Protein AF-A0A820N6E3-F1 (afdb_monomer_lite)

Radius of gyration: 15.77 Å; chains: 1; bounding box: 43×35×35 Å

Organism: NCBI:txid433720

pLDDT: mean 87.7, std 18.29, range [38.69, 98.38]

InterPro domains:
  IPR009100 Acyl-CoA dehydrogenase/oxidase, N-terminal and middle domain superfamily [SSF56645] (19-75)
  IPR013786 Acyl-CoA dehydrogenase/oxidase, N-terminal [PF02771] (23-75)
  IPR037069 Acyl-CoA dehydrogenase/oxidase, N-terminal domain superfamily [G3DSA:1.10.540.10] (5-75)

Sequence (75 aa):
KISK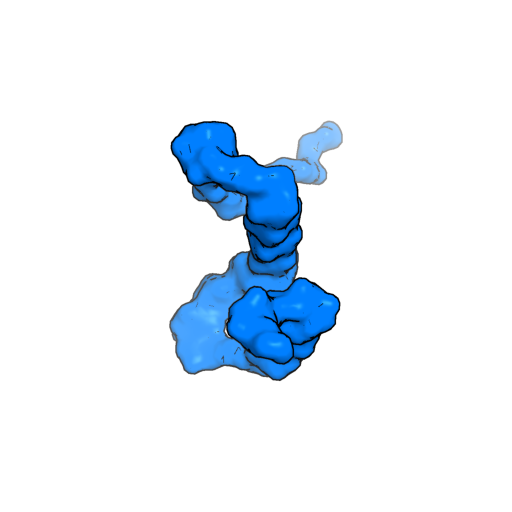RLQSSTQYYAINDDIYGLTDDQKQLRETVFTFAQKELAPYANEIDKTNTFPKLREFWKKLGDLGLLGITAP

Foldseek 3Di:
DDDDPPDDDPPDDDDDVVVVVDDPVRVVVVVVVVVLCVVPPVVCVVPCVVVVHDPCVVVSVVVCVVVVNVQVPPD

Secondary structure (DSSP, 8-state):
------S----PPPP-TTTTT--HHHHHHHHHHHHHHHHHTHHHHHHHHHHT--TTHHHHHHHHHHTTGGGTT--

Structure (mmCIF, N/CA/C/O backbone):
data_AF-A0A820N6E3-F1
#
_entry.id   AF-A0A820N6E3-F1
#
loop_
_atom_site.group_PDB
_atom_site.id
_atom_site.type_symbol
_atom_site.label_atom_id
_atom_site.label_alt_id
_atom_site.label_comp_id
_atom_site.label_asym_id
_atom_site.label_entity_id
_atom_site.label_seq_id
_atom_site.pdbx_PDB_ins_code
_atom_site.Cartn_x
_atom_site.Cartn_y
_atom_site.Cartn_z
_atom_site.occupancy
_atom_site.B_iso_or_equiv
_atom_site.auth_seq_id
_atom_site.auth_comp_id
_atom_site.auth_asym_id
_atom_site.auth_atom_id
_atom_site.pdbx_PDB_model_num
ATOM 1 N N . LYS A 1 1 ? -28.734 19.917 -11.004 1.00 39.94 1 LYS A N 1
ATOM 2 C CA . LYS A 1 1 ? -28.244 18.551 -10.684 1.00 39.94 1 LYS A CA 1
ATOM 3 C C . LYS A 1 1 ? -26.813 18.667 -10.165 1.00 39.94 1 LYS A C 1
ATOM 5 O O . LYS A 1 1 ? -25.864 18.471 -10.906 1.00 39.94 1 LYS A O 1
ATOM 10 N N . ILE A 1 2 ? -26.683 19.113 -8.918 1.00 39.72 2 ILE A N 1
ATOM 11 C CA . ILE A 1 2 ? -25.420 19.429 -8.247 1.00 39.72 2 ILE A CA 1
ATOM 12 C C . ILE A 1 2 ? -25.384 18.494 -7.043 1.00 39.72 2 ILE A C 1
ATOM 14 O O . ILE A 1 2 ? -26.161 18.717 -6.128 1.00 39.72 2 ILE A O 1
ATOM 18 N N . SER A 1 3 ? -24.612 17.406 -7.099 1.00 41.97 3 SER A N 1
ATOM 19 C CA . SER A 1 3 ? -24.124 16.651 -5.926 1.00 41.97 3 SER A CA 1
ATOM 20 C C . SER A 1 3 ? -23.464 15.344 -6.384 1.00 41.97 3 SER A C 1
ATOM 22 O O . SER A 1 3 ? -24.123 14.315 -6.478 1.00 41.97 3 SER A O 1
ATOM 24 N N . LYS A 1 4 ? -22.169 15.396 -6.722 1.00 41.66 4 LYS A N 1
ATOM 25 C CA . LYS A 1 4 ? -21.240 14.240 -6.720 1.00 41.66 4 LYS A CA 1
ATOM 26 C C . LYS A 1 4 ? -19.778 14.700 -6.552 1.00 41.66 4 LYS A C 1
ATOM 28 O O . LYS A 1 4 ? -18.873 14.135 -7.148 1.00 41.66 4 LYS A O 1
ATOM 33 N N . ARG A 1 5 ? -19.526 15.755 -5.765 1.00 38.69 5 ARG A N 1
ATOM 34 C CA . ARG A 1 5 ? -18.157 16.262 -5.507 1.00 38.69 5 ARG A CA 1
ATOM 35 C C . ARG A 1 5 ? -17.713 16.127 -4.048 1.00 38.69 5 ARG A C 1
ATOM 37 O O . ARG A 1 5 ? -16.885 16.890 -3.576 1.00 38.69 5 ARG A O 1
ATOM 44 N N . LEU A 1 6 ? -18.262 15.133 -3.355 1.00 45.81 6 LEU A N 1
ATOM 45 C CA . LEU A 1 6 ? -17.867 14.745 -2.003 1.00 45.81 6 LEU A CA 1
ATOM 46 C C . LEU A 1 6 ? -17.398 13.287 -2.020 1.00 45.81 6 LEU A C 1
ATOM 48 O O . LEU A 1 6 ? -18.101 12.399 -1.554 1.00 45.81 6 LEU A O 1
ATOM 52 N N . GLN A 1 7 ? -16.223 13.034 -2.597 1.00 46.44 7 GLN A N 1
ATOM 53 C CA . GLN A 1 7 ? -15.426 11.851 -2.269 1.00 46.44 7 GLN A CA 1
ATOM 54 C C . GLN A 1 7 ? -13.973 12.296 -2.085 1.00 46.44 7 GLN A C 1
ATOM 56 O O . GLN A 1 7 ? -13.226 12.440 -3.043 1.00 46.44 7 GLN A O 1
ATOM 61 N N . SER A 1 8 ? -13.674 12.639 -0.828 1.00 46.81 8 SER A N 1
ATOM 62 C CA . SER A 1 8 ? -12.369 12.636 -0.156 1.00 46.81 8 SER A CA 1
ATOM 63 C C . SER A 1 8 ? -11.130 12.706 -1.065 1.00 46.81 8 SER A C 1
ATOM 65 O O . SER A 1 8 ? -10.566 11.688 -1.457 1.00 46.81 8 SER A O 1
ATOM 67 N N . SER A 1 9 ? -10.668 13.921 -1.366 1.00 45.75 9 SER A N 1
ATOM 68 C CA . SER A 1 9 ? -9.304 14.136 -1.843 1.00 45.75 9 SER A CA 1
ATOM 69 C C . SER A 1 9 ? -8.381 14.192 -0.631 1.00 45.75 9 SER A C 1
ATOM 71 O O . SER A 1 9 ? -8.106 15.271 -0.102 1.00 45.75 9 SER A O 1
ATOM 73 N N . THR A 1 10 ? -7.890 13.050 -0.162 1.00 49.75 10 THR A N 1
ATOM 74 C CA . THR A 1 10 ? -6.616 13.096 0.553 1.00 49.75 10 THR A CA 1
ATOM 75 C C . THR A 1 10 ? -5.608 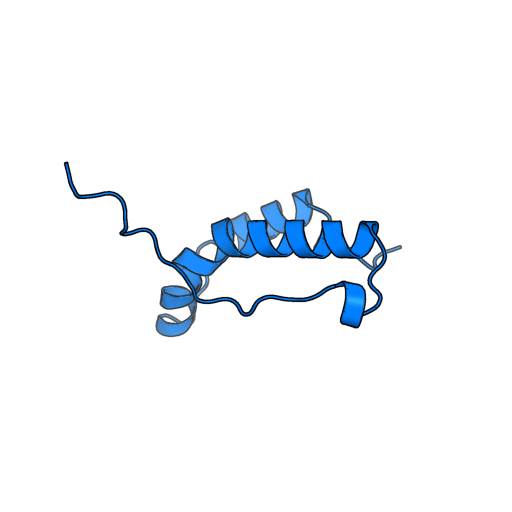13.670 -0.445 1.00 49.75 10 THR A C 1
ATOM 77 O O . THR A 1 10 ? -5.462 13.173 -1.561 1.00 49.75 10 THR A O 1
ATOM 80 N N . GLN A 1 11 ? -5.055 14.833 -0.124 1.00 59.94 11 GLN A N 1
ATOM 81 C CA . GLN A 1 11 ? -4.291 15.649 -1.056 1.00 59.94 11 GLN A CA 1
ATOM 82 C C . GLN A 1 11 ? -2.869 15.087 -1.140 1.00 59.94 11 GLN A C 1
ATOM 84 O O . GLN A 1 11 ? -1.969 15.541 -0.443 1.00 59.94 11 GLN A O 1
ATOM 89 N N . TYR A 1 12 ? -2.675 14.039 -1.938 1.00 73.44 12 TYR A N 1
ATOM 90 C CA . TYR A 1 12 ? -1.335 13.533 -2.223 1.00 73.44 12 TYR A CA 1
ATOM 91 C C . TYR A 1 12 ? -0.610 14.514 -3.134 1.00 73.44 12 TYR A C 1
ATOM 93 O O . TYR A 1 12 ? -1.197 15.064 -4.070 1.00 73.44 12 TYR A O 1
ATOM 101 N N . TYR A 1 13 ? 0.671 14.733 -2.860 1.00 82.75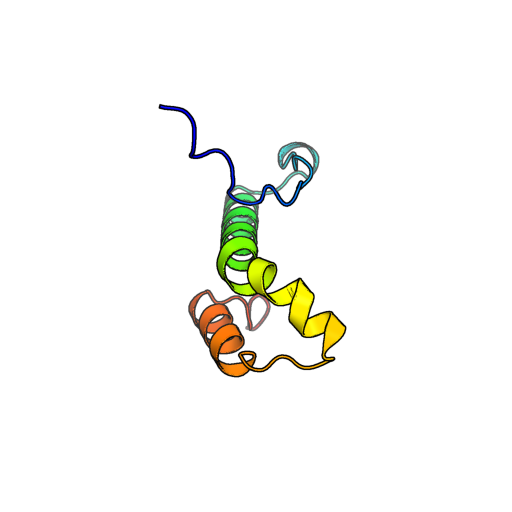 13 TYR A N 1
ATOM 102 C CA . TYR A 1 13 ? 1.522 15.500 -3.755 1.00 82.75 13 TYR A CA 1
ATOM 103 C C . TYR A 1 13 ? 1.699 14.744 -5.069 1.00 82.75 13 TYR A C 1
ATOM 105 O O . TYR A 1 13 ? 1.823 13.519 -5.080 1.00 82.75 13 TYR A O 1
ATOM 113 N N . ALA A 1 14 ? 1.720 15.482 -6.178 1.00 82.31 14 ALA A N 1
ATOM 114 C CA . ALA A 1 14 ? 2.089 14.905 -7.458 1.00 82.31 14 ALA A CA 1
ATOM 115 C C . ALA A 1 14 ? 3.537 14.398 -7.370 1.00 82.31 14 ALA A C 1
ATOM 117 O O . ALA A 1 14 ? 4.450 15.170 -7.076 1.00 82.31 14 ALA A O 1
ATOM 118 N N . ILE A 1 15 ? 3.728 13.099 -7.597 1.00 85.75 15 ILE A N 1
ATOM 119 C CA . ILE A 1 15 ? 5.046 12.465 -7.670 1.00 85.75 15 ILE A CA 1
ATOM 120 C C . ILE A 1 15 ? 5.456 12.446 -9.141 1.00 85.75 15 ILE A C 1
ATOM 122 O O . ILE A 1 15 ? 4.683 12.004 -9.988 1.00 85.75 15 ILE A O 1
ATOM 126 N N . ASN A 1 16 ? 6.652 12.954 -9.437 1.00 88.75 16 ASN A N 1
ATOM 127 C CA . ASN A 1 16 ? 7.239 12.884 -10.770 1.00 88.75 16 ASN A CA 1
ATOM 128 C C . ASN A 1 16 ? 8.310 11.793 -10.803 1.00 88.75 16 ASN A C 1
ATOM 130 O O . ASN A 1 16 ? 9.401 11.962 -10.267 1.00 88.75 16 ASN A O 1
ATOM 134 N N . ASP A 1 17 ? 7.993 10.693 -11.465 1.00 90.25 17 ASP A N 1
ATOM 135 C CA . ASP A 1 17 ? 8.831 9.494 -11.492 1.00 90.25 17 ASP A CA 1
ATOM 136 C C . ASP A 1 17 ? 10.109 9.657 -12.287 1.00 90.25 17 ASP A C 1
ATOM 138 O O . ASP A 1 17 ? 11.101 8.986 -12.008 1.00 90.25 17 ASP A O 1
ATOM 142 N N . ASP A 1 18 ? 10.070 10.542 -13.277 1.00 89.25 18 ASP A N 1
ATOM 143 C CA . ASP A 1 18 ? 11.186 10.791 -14.172 1.00 89.25 18 ASP A CA 1
ATOM 144 C C . ASP A 1 18 ? 12.289 11.558 -13.435 1.00 89.25 18 ASP A C 1
ATOM 146 O O . ASP A 1 18 ? 13.469 11.294 -13.651 1.00 89.25 18 ASP A O 1
ATOM 150 N N . ILE A 1 19 ? 11.922 12.426 -12.480 1.00 93.25 19 ILE A N 1
ATOM 151 C CA . ILE A 1 19 ? 12.885 13.070 -11.567 1.00 93.25 19 ILE A CA 1
ATOM 152 C C . ILE A 1 19 ? 13.600 12.027 -10.699 1.00 93.25 19 ILE A C 1
ATOM 154 O O . ILE A 1 19 ? 14.785 12.180 -10.404 1.00 93.25 19 ILE A O 1
ATOM 158 N N . TYR A 1 20 ? 12.897 10.967 -10.295 1.00 92.56 20 TYR A N 1
ATOM 159 C CA . TYR A 1 20 ? 13.448 9.910 -9.443 1.00 92.56 20 TYR A CA 1
ATOM 160 C C . TYR A 1 20 ? 14.123 8.775 -10.225 1.00 92.56 20 TYR A C 1
ATOM 162 O O . TYR A 1 20 ? 14.665 7.864 -9.604 1.00 92.56 20 TYR A O 1
ATOM 170 N N . GLY A 1 21 ? 14.112 8.822 -11.562 1.00 94.75 21 GLY A N 1
ATOM 171 C CA . GLY A 1 21 ? 14.756 7.819 -12.411 1.00 94.75 21 GLY A CA 1
ATOM 172 C C . GLY A 1 21 ? 14.187 6.409 -12.243 1.00 94.75 21 GLY A C 1
ATOM 173 O O . GLY A 1 21 ? 14.932 5.438 -12.363 1.00 94.75 21 GLY A O 1
ATOM 174 N N . LEU A 1 22 ? 12.893 6.288 -11.924 1.00 95.81 22 LEU A N 1
ATOM 175 C CA . LEU A 1 22 ? 12.257 4.985 -11.730 1.00 95.81 22 LEU A CA 1
ATOM 176 C C . LEU A 1 22 ? 12.142 4.229 -13.058 1.00 95.81 22 LEU A C 1
ATOM 178 O O . LEU A 1 22 ? 11.770 4.811 -14.078 1.00 95.81 22 LEU A O 1
ATOM 182 N N . THR A 1 23 ? 12.403 2.923 -13.031 1.00 97.06 23 THR A N 1
ATOM 183 C CA . THR A 1 23 ? 12.092 2.035 -14.162 1.00 97.06 23 THR A CA 1
ATOM 184 C C . THR A 1 23 ? 10.580 1.858 -14.309 1.00 97.06 23 THR A C 1
ATOM 186 O O . THR A 1 23 ? 9.835 2.084 -13.356 1.00 97.06 23 THR A O 1
ATOM 189 N N . ASP A 1 24 ? 10.105 1.416 -15.473 1.00 96.75 24 ASP A N 1
ATOM 190 C CA . ASP A 1 24 ? 8.665 1.231 -15.713 1.00 96.75 24 ASP A CA 1
ATOM 191 C C . ASP A 1 24 ? 8.019 0.263 -14.705 1.00 96.75 24 ASP A C 1
ATOM 193 O O . ASP A 1 24 ? 6.967 0.571 -14.141 1.00 96.75 24 ASP A O 1
ATOM 197 N N . ASP A 1 25 ? 8.704 -0.833 -14.367 1.00 96.88 25 ASP A N 1
ATOM 198 C CA . ASP A 1 25 ? 8.252 -1.778 -13.339 1.00 96.88 25 ASP A CA 1
ATOM 199 C C . ASP A 1 25 ? 8.126 -1.113 -11.957 1.00 96.88 25 ASP A C 1
ATOM 201 O O . ASP A 1 25 ? 7.173 -1.359 -11.215 1.00 96.88 25 ASP A O 1
ATOM 205 N N . GLN A 1 26 ? 9.059 -0.225 -11.598 1.00 96.06 26 GLN A N 1
ATOM 206 C CA . GLN A 1 26 ? 9.009 0.516 -10.334 1.00 96.06 26 GLN A CA 1
ATOM 207 C C . GLN A 1 26 ? 7.876 1.547 -10.322 1.00 96.06 26 GLN A C 1
ATOM 209 O O . GLN A 1 26 ? 7.239 1.748 -9.283 1.00 96.06 26 GLN A O 1
ATOM 214 N N . LYS A 1 27 ? 7.594 2.185 -11.466 1.00 95.81 27 LYS A N 1
ATOM 215 C CA . LYS A 1 27 ? 6.448 3.092 -11.617 1.00 95.81 27 LYS A CA 1
ATOM 216 C C . LYS A 1 27 ? 5.137 2.332 -11.416 1.00 95.81 27 LYS A C 1
ATOM 218 O O . LYS A 1 27 ? 4.304 2.755 -10.612 1.00 95.81 27 LYS A O 1
ATOM 223 N N . GLN A 1 28 ? 5.005 1.168 -12.051 1.00 95.50 28 GLN A N 1
ATOM 224 C CA . GLN A 1 28 ? 3.837 0.302 -11.909 1.00 95.50 28 GLN A CA 1
ATOM 225 C C . GLN A 1 28 ? 3.673 -0.219 -10.474 1.00 95.50 28 GLN A C 1
ATOM 227 O O . GLN A 1 28 ? 2.562 -0.211 -9.933 1.00 95.50 28 GLN A O 1
ATOM 232 N N . LEU A 1 29 ? 4.768 -0.630 -9.825 1.00 96.31 29 LEU A N 1
ATOM 233 C CA . LEU A 1 29 ? 4.760 -1.035 -8.420 1.00 96.31 29 LEU A CA 1
ATOM 234 C C . LEU A 1 29 ? 4.245 0.101 -7.529 1.00 96.31 29 LEU A C 1
ATOM 236 O O . LEU A 1 29 ? 3.347 -0.114 -6.712 1.00 96.31 29 LEU A O 1
ATOM 240 N N . ARG A 1 30 ? 4.768 1.321 -7.701 1.00 95.69 30 ARG A N 1
ATOM 241 C CA . ARG A 1 30 ? 4.343 2.484 -6.911 1.00 95.69 30 ARG A CA 1
ATOM 242 C C . ARG A 1 30 ? 2.859 2.788 -7.114 1.00 95.69 30 ARG A C 1
ATOM 244 O O . ARG A 1 30 ? 2.155 2.992 -6.127 1.00 95.69 30 ARG A O 1
ATOM 251 N N . GLU A 1 31 ? 2.377 2.806 -8.356 1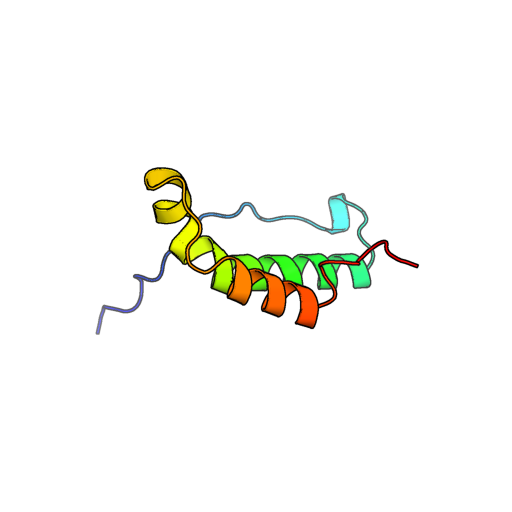.00 95.00 31 GLU A N 1
ATOM 252 C CA . GLU A 1 31 ? 0.962 3.056 -8.667 1.00 95.00 31 GLU A CA 1
ATOM 253 C C . GLU A 1 31 ? 0.043 1.989 -8.052 1.00 95.00 31 GLU A C 1
ATOM 255 O O . GLU A 1 31 ? -0.996 2.314 -7.465 1.00 95.00 31 GLU A O 1
ATOM 260 N N . THR A 1 32 ? 0.459 0.723 -8.116 1.00 96.19 32 THR A N 1
ATOM 261 C CA . THR A 1 32 ? -0.273 -0.409 -7.537 1.00 96.19 32 THR A CA 1
ATOM 262 C C . THR A 1 32 ? -0.377 -0.279 -6.017 1.00 96.19 32 THR A C 1
ATOM 264 O O . THR A 1 32 ? -1.478 -0.336 -5.463 1.00 96.19 32 THR A O 1
ATOM 267 N N . VAL A 1 33 ? 0.751 -0.047 -5.335 1.00 96.62 33 VAL A N 1
ATOM 268 C CA . VAL A 1 33 ? 0.799 0.112 -3.871 1.00 96.62 33 VAL A CA 1
ATOM 269 C C . VAL A 1 33 ? 0.009 1.340 -3.427 1.00 96.62 33 VAL A C 1
ATOM 271 O O . VAL A 1 33 ? -0.749 1.264 -2.459 1.00 96.62 33 VAL A O 1
ATOM 274 N N . PHE A 1 34 ? 0.137 2.455 -4.149 1.00 95.69 34 PHE A N 1
ATOM 275 C CA . PHE A 1 34 ? -0.623 3.669 -3.878 1.00 95.69 34 PHE A CA 1
ATOM 276 C C . PHE A 1 34 ? -2.128 3.401 -3.955 1.00 95.69 34 PHE A C 1
ATOM 278 O O . PHE A 1 34 ? -2.844 3.616 -2.980 1.00 95.69 34 PHE A O 1
ATOM 285 N N . THR A 1 35 ? -2.607 2.850 -5.071 1.00 95.19 35 THR A N 1
ATOM 286 C CA . THR A 1 35 ? -4.030 2.534 -5.273 1.00 95.19 35 THR A CA 1
ATOM 287 C C . THR A 1 35 ? -4.561 1.575 -4.207 1.00 95.19 35 THR A C 1
ATOM 289 O O . THR A 1 35 ? -5.658 1.771 -3.678 1.00 95.19 35 THR A O 1
ATOM 292 N N . PHE A 1 36 ? -3.774 0.559 -3.843 1.00 96.94 36 PHE A N 1
ATOM 293 C CA . PHE A 1 36 ? -4.113 -0.359 -2.762 1.00 96.94 36 PHE A CA 1
ATOM 294 C C . PHE A 1 36 ? -4.259 0.369 -1.419 1.00 96.94 36 PHE A C 1
ATOM 296 O O . PHE A 1 36 ? -5.295 0.245 -0.765 1.00 96.94 36 PHE A O 1
ATOM 303 N N . ALA A 1 37 ? -3.268 1.173 -1.022 1.00 96.50 37 ALA A N 1
ATOM 304 C CA . ALA A 1 37 ? -3.291 1.907 0.242 1.00 96.50 37 ALA A CA 1
ATOM 305 C C . ALA A 1 37 ? -4.468 2.892 0.313 1.00 96.50 37 ALA A C 1
ATOM 307 O O . ALA A 1 37 ? -5.138 2.983 1.345 1.00 96.50 37 ALA A O 1
ATOM 308 N N . GLN A 1 38 ? -4.782 3.560 -0.800 1.00 95.38 38 GLN A N 1
ATOM 309 C CA . GLN A 1 38 ? -5.939 4.448 -0.918 1.00 95.38 38 GLN A CA 1
ATOM 310 C C . GLN A 1 38 ? -7.263 3.760 -0.640 1.00 95.38 38 GLN A C 1
ATOM 312 O O . GLN A 1 38 ? -8.154 4.335 -0.016 1.00 95.38 38 GLN A O 1
ATOM 317 N N . LYS A 1 39 ? -7.401 2.533 -1.126 1.00 95.19 39 LYS A N 1
ATOM 318 C CA . LYS A 1 39 ? -8.641 1.782 -1.028 1.00 95.19 39 LYS A CA 1
ATOM 319 C C . LYS A 1 39 ? -8.768 1.051 0.307 1.00 95.19 39 LYS A C 1
ATOM 321 O O . LYS A 1 39 ? -9.843 1.040 0.899 1.00 95.19 39 LYS A O 1
ATOM 326 N N . GLU A 1 40 ? -7.686 0.430 0.763 1.00 95.88 40 GLU A N 1
ATOM 327 C CA . GLU A 1 40 ? -7.723 -0.567 1.835 1.00 95.88 40 GLU A CA 1
ATOM 328 C C . GLU A 1 40 ? -7.236 -0.028 3.188 1.00 95.88 40 GLU A C 1
ATOM 330 O O . GLU A 1 40 ? -7.635 -0.564 4.220 1.00 95.88 40 GLU A O 1
ATOM 335 N N . LEU A 1 41 ? -6.420 1.036 3.210 1.00 95.62 41 LEU A N 1
ATOM 336 C CA . LEU A 1 41 ? -5.867 1.608 4.446 1.00 95.62 41 LEU A CA 1
ATOM 337 C C . LEU A 1 41 ? -6.403 3.012 4.750 1.00 95.62 41 LEU A C 1
ATOM 339 O O . LEU A 1 41 ? -6.859 3.265 5.865 1.00 95.62 41 LEU A O 1
ATOM 343 N N . ALA A 1 42 ? -6.377 3.921 3.771 1.00 95.25 42 ALA A N 1
ATOM 344 C CA . ALA A 1 42 ? -6.691 5.338 3.973 1.00 95.25 42 ALA A CA 1
ATOM 345 C C . ALA A 1 42 ? -8.053 5.611 4.653 1.00 95.25 42 ALA A C 1
ATOM 347 O O . ALA A 1 42 ? -8.091 6.478 5.529 1.00 95.25 42 ALA A O 1
ATOM 348 N N . PRO A 1 43 ? -9.151 4.877 4.359 1.00 95.44 43 PRO A N 1
ATOM 349 C CA . PRO A 1 43 ? -10.436 5.097 5.029 1.00 95.44 43 PRO A CA 1
ATOM 350 C C . PRO A 1 43 ? -10.416 4.814 6.537 1.00 95.44 43 PRO A C 1
ATOM 352 O O . PRO A 1 43 ? -11.236 5.361 7.269 1.00 95.44 4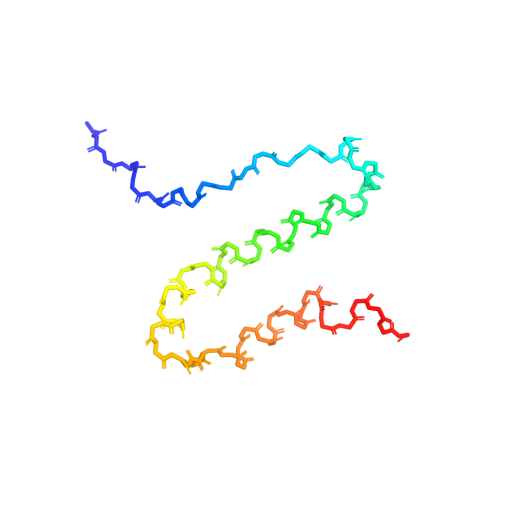3 PRO A O 1
ATOM 355 N N . TYR A 1 44 ? -9.490 3.969 7.000 1.00 95.25 44 TYR A N 1
ATOM 356 C CA . TYR A 1 44 ? -9.442 3.469 8.376 1.00 95.25 44 TYR A CA 1
ATOM 357 C C . TYR A 1 44 ? -8.266 4.032 9.183 1.00 95.25 44 TYR A C 1
ATOM 359 O O . TYR A 1 44 ? -8.293 3.957 10.407 1.00 95.25 44 TYR A O 1
ATOM 367 N N . ALA A 1 45 ? -7.260 4.632 8.533 1.00 96.19 45 ALA A N 1
ATOM 368 C CA . ALA A 1 45 ? -6.059 5.169 9.187 1.00 96.19 45 ALA A CA 1
ATOM 369 C C . ALA A 1 45 ? -6.391 6.137 10.345 1.00 96.19 45 ALA A C 1
ATOM 371 O O . ALA A 1 45 ? -5.854 5.999 11.439 1.00 96.19 45 ALA A O 1
ATOM 372 N N . ASN A 1 46 ? -7.364 7.028 10.103 1.00 97.12 46 ASN A N 1
ATOM 373 C CA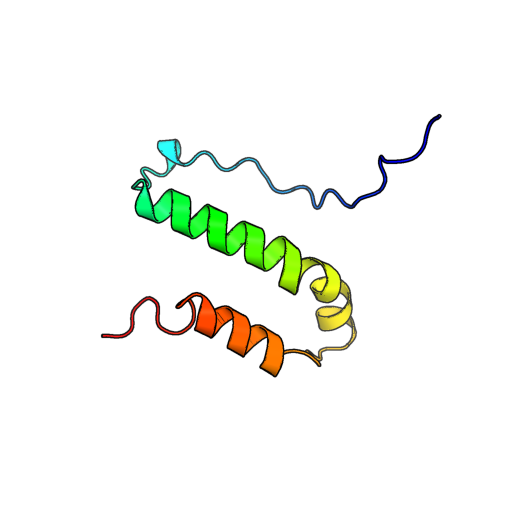 . ASN A 1 46 ? -8.104 7.848 11.075 1.00 97.12 46 ASN A CA 1
ATOM 374 C C . ASN A 1 46 ? -8.376 7.181 12.429 1.00 97.12 46 ASN A C 1
ATOM 376 O O . ASN A 1 46 ? -8.074 7.681 13.509 1.00 97.12 46 ASN A O 1
ATOM 380 N N . GLU A 1 47 ? -9.080 6.066 12.327 1.00 96.94 47 GLU A N 1
ATOM 381 C CA . GLU A 1 47 ? -9.637 5.354 13.462 1.00 96.94 47 GLU A CA 1
ATOM 382 C C . GLU A 1 47 ? -8.571 4.499 14.139 1.00 96.94 47 GLU A C 1
ATOM 384 O O . GLU A 1 47 ? -8.483 4.522 15.360 1.00 96.94 47 GLU A O 1
ATOM 389 N N . ILE A 1 48 ? -7.724 3.835 13.345 1.00 98.12 48 ILE A N 1
ATOM 390 C CA . ILE A 1 48 ? -6.626 2.990 13.830 1.00 98.12 48 ILE A CA 1
ATOM 391 C C . ILE A 1 48 ? -5.698 3.768 14.769 1.00 98.12 48 ILE A C 1
ATOM 393 O O . ILE A 1 48 ? -5.328 3.256 15.825 1.00 98.12 48 ILE A O 1
ATOM 397 N N . ASP A 1 49 ? -5.349 5.002 14.398 1.00 98.19 49 ASP A N 1
ATOM 398 C CA . ASP A 1 49 ? -4.538 5.900 15.224 1.00 98.19 49 ASP A CA 1
ATOM 399 C C . ASP A 1 49 ? -5.252 6.251 16.539 1.00 98.19 49 ASP A C 1
ATOM 401 O O . ASP A 1 49 ? -4.738 5.992 17.628 1.00 98.19 49 ASP A O 1
ATOM 405 N N . LYS A 1 50 ? -6.496 6.740 16.448 1.00 98.38 50 LYS A N 1
ATOM 406 C CA . LYS A 1 50 ? -7.297 7.155 17.613 1.00 98.38 50 LYS A CA 1
ATOM 407 C C . LYS A 1 50 ? -7.526 6.045 18.630 1.00 98.38 50 LYS A C 1
ATOM 409 O O . LYS A 1 50 ? -7.575 6.318 19.827 1.00 98.38 50 LYS A O 1
ATOM 414 N N . THR A 1 51 ? -7.745 4.818 18.169 1.00 98.38 51 THR A N 1
ATOM 415 C CA . THR A 1 51 ? -8.065 3.677 19.035 1.00 98.38 51 THR A CA 1
ATOM 416 C C . THR A 1 51 ? -6.839 2.850 19.401 1.00 98.38 51 THR A C 1
ATOM 418 O O . THR A 1 51 ? -6.977 1.894 20.165 1.00 98.38 51 THR A O 1
ATOM 421 N N . ASN A 1 52 ? -5.663 3.170 18.845 1.00 97.88 52 ASN A N 1
ATOM 422 C CA . ASN A 1 52 ? -4.431 2.391 18.964 1.00 97.88 52 ASN A CA 1
ATOM 423 C C . ASN A 1 52 ? -4.638 0.886 18.685 1.00 97.88 52 ASN A C 1
ATOM 425 O O . ASN A 1 52 ? -4.054 0.014 19.330 1.00 97.88 52 ASN A O 1
ATOM 429 N N . THR A 1 53 ? -5.543 0.562 17.760 1.00 98.12 53 THR A N 1
ATOM 430 C CA . THR A 1 53 ? -5.888 -0.817 17.403 1.00 98.12 53 THR A CA 1
ATOM 431 C C . THR A 1 53 ? -6.152 -0.918 15.912 1.00 98.12 53 THR A C 1
ATOM 433 O O . THR A 1 53 ? -6.735 -0.024 15.308 1.00 98.12 53 THR A O 1
ATOM 436 N N . PHE A 1 54 ? -5.773 -2.046 15.305 1.00 97.94 54 PHE A N 1
ATOM 437 C CA . PHE A 1 54 ? -6.057 -2.323 13.897 1.00 97.94 54 PHE A CA 1
ATOM 438 C C . PHE A 1 54 ? -6.934 -3.579 13.757 1.00 97.94 54 PHE A C 1
ATOM 440 O O . PHE A 1 54 ? -6.425 -4.667 13.475 1.00 97.94 54 PHE A O 1
ATOM 447 N N . PRO A 1 55 ? -8.270 -3.461 13.915 1.00 96.19 55 PRO A N 1
ATOM 448 C CA . PRO A 1 55 ? -9.168 -4.619 13.966 1.00 96.19 55 PRO A CA 1
ATOM 449 C C . PRO A 1 55 ? -9.109 -5.521 12.725 1.00 96.19 55 PRO A C 1
ATOM 451 O O . PRO A 1 55 ? -9.200 -6.742 12.832 1.00 96.19 55 PRO A O 1
ATOM 454 N N . LYS A 1 56 ? -8.924 -4.932 11.536 1.00 96.38 56 LYS A N 1
ATOM 455 C CA . LYS A 1 56 ? -8.873 -5.652 10.251 1.00 96.38 56 LYS A CA 1
ATOM 456 C C . LYS A 1 56 ? -7.461 -6.051 9.814 1.00 96.38 56 LYS A C 1
ATOM 458 O O . LYS A 1 56 ? -7.286 -6.473 8.672 1.00 96.38 56 LYS A O 1
ATOM 463 N N . LEU A 1 57 ? -6.463 -5.966 10.702 1.00 97.75 57 LEU A N 1
ATOM 464 C CA . LEU A 1 57 ? -5.057 -6.222 10.372 1.00 97.75 57 LEU A CA 1
ATOM 465 C C . LEU A 1 57 ? -4.864 -7.537 9.610 1.00 97.75 57 LEU A C 1
ATOM 467 O O . LEU A 1 57 ? -4.199 -7.554 8.583 1.00 97.75 57 LEU A O 1
ATOM 471 N N . ARG A 1 58 ? -5.483 -8.633 10.064 1.00 98.00 58 ARG A N 1
ATOM 472 C CA . ARG A 1 58 ? -5.321 -9.951 9.429 1.00 98.00 58 ARG A CA 1
ATOM 473 C C . ARG A 1 58 ? -5.860 -10.004 7.997 1.00 98.00 58 ARG A C 1
ATOM 475 O O . ARG A 1 58 ? -5.262 -10.668 7.156 1.00 98.00 58 ARG A O 1
ATOM 482 N N . GLU A 1 59 ? -6.989 -9.354 7.725 1.00 97.81 59 GLU A N 1
ATOM 483 C CA . GLU A 1 59 ? -7.553 -9.276 6.372 1.00 97.81 59 GLU A CA 1
ATOM 484 C C . GLU A 1 59 ? -6.661 -8.412 5.477 1.00 97.81 59 GLU A C 1
ATOM 486 O O . GLU A 1 59 ? -6.295 -8.831 4.382 1.00 97.81 59 GLU A O 1
ATOM 491 N N . PHE A 1 60 ? -6.251 -7.247 5.982 1.00 98.00 60 PHE A N 1
ATOM 492 C CA . PHE A 1 60 ? -5.343 -6.340 5.288 1.00 98.00 60 PHE A CA 1
ATOM 493 C C . PHE A 1 60 ? -4.012 -7.023 4.930 1.00 98.00 60 PHE A C 1
ATOM 495 O O . PHE A 1 60 ? -3.557 -6.940 3.791 1.00 98.00 60 PHE A O 1
ATOM 502 N N . TRP A 1 61 ? -3.435 -7.780 5.870 1.00 98.00 61 TRP A N 1
ATOM 503 C CA . TRP A 1 61 ? -2.188 -8.520 5.670 1.00 98.00 61 TRP A CA 1
ATOM 504 C C . TRP A 1 61 ? -2.308 -9.589 4.583 1.00 98.00 61 TRP A C 1
ATOM 506 O O . TRP A 1 61 ? -1.401 -9.751 3.775 1.00 98.00 61 TRP A O 1
ATOM 516 N N . LYS A 1 62 ? -3.442 -10.298 4.518 1.00 98.25 62 LYS A N 1
ATOM 517 C CA . LYS A 1 62 ? -3.694 -11.263 3.438 1.00 98.25 62 LYS A CA 1
ATOM 518 C C . LYS A 1 62 ? -3.739 -10.581 2.075 1.00 98.25 62 LYS A C 1
ATOM 520 O O . LYS A 1 62 ? -3.047 -11.035 1.176 1.00 98.25 62 LYS A O 1
ATOM 525 N N . LYS A 1 63 ? -4.452 -9.456 1.950 1.00 98.00 63 LYS A N 1
ATOM 526 C CA . LYS A 1 63 ? -4.514 -8.707 0.684 1.00 98.00 63 LYS A CA 1
ATOM 527 C C . LYS A 1 63 ? -3.140 -8.190 0.241 1.00 98.00 63 LYS A C 1
ATOM 529 O O . LYS A 1 63 ? -2.841 -8.209 -0.945 1.00 98.00 63 LYS A O 1
ATOM 534 N N . LEU A 1 64 ? -2.291 -7.766 1.183 1.00 97.81 64 LEU A N 1
ATOM 535 C CA . LEU A 1 64 ? -0.888 -7.445 0.886 1.00 97.81 64 LEU A CA 1
ATOM 536 C C . LEU A 1 64 ? -0.121 -8.666 0.356 1.00 97.81 64 LEU A C 1
ATOM 538 O O . LEU A 1 64 ? 0.659 -8.538 -0.585 1.00 97.81 64 LEU A O 1
ATOM 542 N N . GLY A 1 65 ? -0.337 -9.838 0.958 1.00 97.44 65 GLY A N 1
ATOM 543 C CA . GLY A 1 65 ? 0.256 -11.103 0.523 1.00 97.44 65 GLY A CA 1
ATOM 544 C C . GLY A 1 65 ? -0.187 -11.519 -0.880 1.00 97.44 65 GLY A C 1
ATOM 545 O O . GLY A 1 65 ? 0.657 -11.904 -1.681 1.00 97.44 65 GLY A O 1
ATOM 546 N N . ASP A 1 66 ? -1.472 -11.356 -1.201 1.00 97.44 66 ASP A N 1
ATOM 547 C CA . ASP A 1 66 ? -2.029 -11.641 -2.532 1.00 97.44 66 ASP A CA 1
ATOM 548 C C . ASP A 1 66 ? -1.407 -10.750 -3.627 1.00 97.44 66 ASP A C 1
ATOM 550 O O . ASP A 1 66 ? -1.333 -11.150 -4.787 1.00 97.44 66 ASP A O 1
ATOM 554 N N . LEU A 1 67 ? -0.921 -9.557 -3.259 1.00 96.62 67 LEU A N 1
ATOM 555 C CA . LEU A 1 67 ? -0.176 -8.644 -4.135 1.00 96.62 67 LEU A CA 1
ATOM 556 C C . LEU A 1 67 ? 1.346 -8.884 -4.130 1.00 96.62 67 LEU A C 1
ATOM 558 O O . LEU A 1 67 ? 2.081 -8.139 -4.773 1.00 96.62 67 LEU A O 1
ATOM 562 N N . GLY A 1 68 ? 1.843 -9.872 -3.380 1.00 96.12 68 GLY A N 1
ATOM 563 C CA . GLY A 1 68 ? 3.277 -10.162 -3.259 1.00 96.12 68 GLY A CA 1
ATOM 564 C C . GLY A 1 68 ? 4.072 -9.140 -2.435 1.00 96.12 68 GLY A C 1
ATOM 565 O O . GLY A 1 68 ? 5.299 -9.189 -2.404 1.00 96.12 68 GLY A O 1
ATOM 566 N N . LEU A 1 69 ? 3.406 -8.222 -1.728 1.00 97.12 69 LEU A N 1
ATOM 567 C CA . LEU A 1 69 ? 4.068 -7.088 -1.071 1.00 97.12 69 LEU A CA 1
ATOM 568 C C . LEU A 1 69 ? 4.772 -7.459 0.243 1.00 97.12 69 LEU A C 1
ATOM 570 O O . LEU A 1 69 ? 5.656 -6.734 0.691 1.00 97.12 69 LEU A O 1
ATOM 574 N N . LEU A 1 70 ? 4.406 -8.583 0.868 1.00 97.44 70 LEU A N 1
ATOM 575 C CA . LEU A 1 70 ? 4.982 -9.008 2.153 1.00 97.44 70 LEU A CA 1
ATOM 576 C C . LEU A 1 70 ? 6.400 -9.582 2.036 1.00 97.44 70 LEU A C 1
ATOM 578 O O . LEU A 1 70 ? 7.153 -9.550 3.005 1.00 97.44 70 LEU A O 1
ATOM 582 N N . GLY A 1 71 ? 6.742 -10.128 0.870 1.00 96.31 71 GLY A N 1
ATOM 583 C CA . GLY A 1 71 ? 8.009 -10.807 0.602 1.00 96.31 71 GLY A CA 1
ATOM 584 C C . GLY A 1 71 ? 8.758 -10.187 -0.568 1.00 96.31 71 GLY A C 1
ATOM 585 O O . GLY A 1 71 ? 9.452 -10.900 -1.275 1.00 96.31 71 GLY A O 1
ATOM 586 N N . ILE A 1 72 ? 8.606 -8.882 -0.800 1.00 96.44 72 ILE A N 1
ATOM 587 C CA . ILE A 1 72 ? 9.115 -8.221 -2.013 1.00 96.44 72 ILE A CA 1
ATOM 588 C C . ILE A 1 72 ? 10.641 -8.343 -2.201 1.00 96.44 72 ILE A C 1
ATOM 590 O O . ILE A 1 72 ? 11.137 -8.235 -3.316 1.00 96.44 72 ILE A O 1
ATOM 594 N N . THR A 1 73 ? 11.385 -8.593 -1.123 1.00 96.19 73 THR A N 1
ATOM 595 C CA . THR A 1 73 ? 12.835 -8.852 -1.129 1.00 96.19 73 THR A CA 1
ATOM 596 C C . THR A 1 73 ? 13.201 -10.259 -0.648 1.00 96.19 73 THR A C 1
ATOM 598 O O . THR A 1 73 ? 14.375 -10.533 -0.392 1.00 96.19 73 THR A O 1
ATOM 601 N N . ALA A 1 74 ? 12.214 -11.139 -0.468 1.00 96.31 74 ALA A N 1
ATOM 602 C CA . ALA A 1 74 ? 12.457 -12.529 -0.110 1.00 96.31 74 ALA A CA 1
ATOM 603 C C . ALA A 1 74 ? 13.023 -13.300 -1.323 1.00 96.31 74 ALA A C 1
ATOM 605 O O . ALA A 1 74 ? 12.685 -12.955 -2.458 1.00 96.31 74 ALA A O 1
ATOM 606 N N . PRO A 1 75 ? 13.899 -14.295 -1.091 1.00 81.31 75 PRO A N 1
ATOM 607 C CA . PRO A 1 75 ? 14.466 -15.127 -2.151 1.00 81.31 75 PRO A CA 1
ATOM 608 C C . PRO A 1 75 ? 13.434 -16.050 -2.810 1.00 81.31 75 PRO A C 1
ATOM 610 O O . PRO A 1 75 ? 12.458 -16.445 -2.127 1.00 81.31 75 PRO A O 1
#